Protein AF-A0A9E1HYK4-F1 (afdb_monomer_lite)

Foldseek 3Di:
DPPPQLLPCQQFDFDPVPDPDDAAEAEQDDPDDPPQDKKKKKFFAQPPCALDRDPVRRVTTNYIYIYGDVLCVPQPQVLLQVLPQAAQPRHRDTDRGDDQADKDKHFQVSVVVSLVSSVVCLVVDDPSSNVSVVSVSSNSVSHVVRHGIIIMYIPD

Structure (mmCIF, N/CA/C/O backbone):
data_AF-A0A9E1HYK4-F1
#
_entry.id   AF-A0A9E1HYK4-F1
#
loop_
_atom_site.group_PDB
_atom_site.id
_atom_site.type_symbol
_atom_site.label_atom_id
_atom_site.label_alt_id
_atom_site.label_comp_id
_atom_site.label_asym_id
_atom_site.label_entity_id
_atom_site.label_seq_id
_atom_site.pdbx_PDB_ins_code
_atom_site.Cartn_x
_atom_site.Cartn_y
_atom_site.Cartn_z
_atom_site.occupancy
_atom_site.B_iso_or_equiv
_atom_site.auth_seq_id
_atom_site.auth_comp_id
_atom_site.auth_asym_id
_atom_site.auth_atom_id
_atom_site.pdbx_PDB_model_num
ATOM 1 N N . MET A 1 1 ? -12.818 17.723 4.774 1.00 42.91 1 MET A N 1
ATOM 2 C CA . MET A 1 1 ? -12.068 17.669 3.501 1.00 42.91 1 MET A CA 1
ATOM 3 C C . MET A 1 1 ? -13.099 17.480 2.413 1.00 42.91 1 MET A C 1
ATOM 5 O O . MET A 1 1 ? -14.108 16.857 2.710 1.00 42.91 1 MET A O 1
ATOM 9 N N . LYS A 1 2 ? -12.926 18.065 1.225 1.00 41.31 2 LYS A N 1
ATOM 10 C CA . LYS A 1 2 ? -13.756 17.652 0.085 1.00 41.31 2 LYS A CA 1
ATOM 11 C C . LYS A 1 2 ? -13.570 16.144 -0.101 1.00 41.31 2 LYS A C 1
ATOM 13 O O . LYS A 1 2 ? -12.451 15.677 0.102 1.00 41.31 2 LYS A O 1
ATOM 18 N N . ASP A 1 3 ? -14.642 15.438 -0.445 1.00 52.72 3 ASP A N 1
ATOM 19 C CA . ASP A 1 3 ? -14.648 14.022 -0.832 1.00 52.72 3 ASP A CA 1
ATOM 20 C C . ASP A 1 3 ? -13.879 13.830 -2.153 1.00 52.72 3 ASP A C 1
ATOM 22 O O . ASP A 1 3 ? -14.439 13.487 -3.192 1.00 52.72 3 ASP A O 1
ATOM 26 N N . GLU A 1 4 ? -12.591 14.162 -2.161 1.00 63.03 4 GLU A N 1
ATOM 27 C CA . GLU A 1 4 ? -11.702 13.839 -3.264 1.00 63.03 4 GLU A CA 1
ATOM 28 C C . GLU A 1 4 ? -11.313 12.372 -3.087 1.00 63.03 4 GLU A C 1
ATOM 30 O O . GLU A 1 4 ? -10.564 12.013 -2.179 1.00 63.03 4 GLU A O 1
ATOM 35 N N . THR A 1 5 ? -11.911 11.518 -3.923 1.00 84.12 5 THR A N 1
ATOM 36 C CA . THR A 1 5 ? -11.559 10.097 -4.028 1.00 84.12 5 THR A CA 1
ATOM 37 C C . THR A 1 5 ? -10.058 9.956 -4.256 1.00 84.12 5 THR A C 1
ATOM 39 O O . THR A 1 5 ? -9.460 10.692 -5.051 1.00 84.12 5 THR A O 1
ATOM 42 N N . LEU A 1 6 ? -9.445 8.986 -3.578 1.00 89.69 6 LEU A N 1
ATOM 43 C CA . LEU A 1 6 ? -8.020 8.722 -3.738 1.00 89.69 6 LEU A CA 1
ATOM 44 C C . LEU A 1 6 ? -7.682 8.152 -5.125 1.00 89.69 6 LEU A C 1
ATOM 46 O O . LEU A 1 6 ? -6.507 8.124 -5.456 1.00 89.69 6 LEU A O 1
ATOM 50 N N . ALA A 1 7 ? -8.678 7.797 -5.950 1.00 89.19 7 ALA A N 1
ATOM 51 C CA . ALA A 1 7 ? -8.511 7.405 -7.353 1.00 89.19 7 ALA A CA 1
ATOM 52 C C . ALA A 1 7 ? -8.366 8.591 -8.333 1.00 89.19 7 ALA A C 1
ATOM 54 O O . ALA A 1 7 ? -8.270 8.395 -9.550 1.00 89.19 7 ALA A O 1
ATOM 55 N N . ALA A 1 8 ? -8.414 9.844 -7.860 1.00 90.44 8 ALA A N 1
ATOM 56 C CA . ALA A 1 8 ? -8.402 11.001 -8.752 1.00 90.44 8 ALA A CA 1
ATOM 57 C C . ALA A 1 8 ? -7.119 11.041 -9.618 1.00 90.44 8 ALA A C 1
ATOM 59 O O . ALA A 1 8 ? -6.015 10.965 -9.074 1.00 90.44 8 ALA A O 1
ATOM 60 N N . PRO A 1 9 ? -7.209 11.260 -10.950 1.00 88.56 9 PRO A N 1
ATOM 61 C CA . PRO A 1 9 ? -6.054 11.172 -11.856 1.00 88.56 9 PRO A CA 1
ATOM 62 C C . PRO A 1 9 ? -4.862 12.065 -11.492 1.00 88.56 9 PRO A C 1
ATOM 64 O O . PRO A 1 9 ? -3.730 11.767 -11.858 1.00 88.56 9 PRO A O 1
ATOM 67 N N . ILE A 1 10 ? -5.100 13.155 -10.758 1.00 90.44 10 ILE A N 1
ATOM 68 C CA . ILE A 1 10 ? -4.052 14.066 -10.278 1.00 90.44 10 ILE A CA 1
ATOM 69 C C . ILE A 1 10 ? -3.043 13.386 -9.336 1.00 90.44 10 ILE A C 1
ATOM 71 O O . ILE A 1 10 ? -1.911 13.856 -9.222 1.00 90.44 10 ILE A O 1
ATOM 75 N N . TYR A 1 11 ? -3.433 12.288 -8.685 1.00 92.69 11 TYR A N 1
ATOM 76 C CA . TYR A 1 11 ? -2.605 11.536 -7.746 1.00 92.69 11 TYR A CA 1
ATOM 77 C C . TYR A 1 11 ? -1.815 10.406 -8.412 1.00 92.69 11 TYR A C 1
ATOM 79 O O . TYR A 1 11 ? -0.934 9.827 -7.777 1.00 92.69 11 TYR A O 1
ATOM 87 N N . HIS A 1 12 ? -2.092 10.099 -9.681 1.00 95.88 12 HIS A N 1
ATOM 88 C CA . HIS A 1 12 ? -1.625 8.874 -10.321 1.00 95.88 12 HIS A CA 1
ATOM 89 C C . HIS A 1 12 ? -0.711 9.112 -11.523 1.00 95.88 12 HIS A C 1
ATOM 91 O O . HIS A 1 12 ? -0.821 10.093 -12.259 1.00 95.88 12 HIS A O 1
ATOM 97 N N . GLY A 1 13 ? 0.199 8.164 -11.727 1.00 94.50 13 GLY A N 1
ATOM 98 C CA . GLY A 1 13 ? 1.246 8.200 -12.740 1.00 94.50 13 GLY A CA 1
ATOM 99 C C . GLY A 1 13 ? 2.596 8.642 -12.181 1.00 94.50 13 GLY A C 1
ATOM 100 O O . GLY A 1 13 ? 2.712 9.108 -11.048 1.00 94.50 13 GLY A O 1
ATOM 101 N N . PHE A 1 14 ? 3.634 8.486 -12.996 1.00 94.06 14 PHE A N 1
ATOM 102 C CA . PHE A 1 14 ? 5.004 8.802 -12.608 1.00 94.06 14 PHE A CA 1
ATOM 103 C C . PHE A 1 14 ? 5.374 10.231 -12.989 1.00 94.06 14 PHE A C 1
ATOM 105 O O . PHE A 1 14 ? 5.065 10.707 -14.086 1.00 94.06 14 PHE A O 1
ATOM 112 N N . LEU A 1 15 ? 6.075 10.911 -12.088 1.00 91.81 15 LEU A N 1
ATOM 113 C CA . LEU A 1 15 ? 6.734 12.168 -12.405 1.00 91.81 15 LEU A CA 1
ATOM 114 C C . LEU A 1 15 ? 7.856 11.912 -13.423 1.00 91.81 15 LEU A C 1
ATOM 116 O O . LEU A 1 15 ? 8.476 10.847 -13.399 1.00 91.81 15 LEU A O 1
ATOM 120 N N . PRO A 1 16 ? 8.160 12.854 -14.328 1.00 86.56 16 PRO A N 1
ATOM 121 C CA . PRO A 1 16 ? 9.322 12.722 -15.197 1.00 86.56 16 PRO A CA 1
ATOM 122 C C . PRO A 1 16 ? 10.619 12.570 -14.383 1.00 86.56 16 PRO A C 1
ATOM 124 O O . PRO A 1 16 ? 10.732 13.174 -13.309 1.00 86.56 16 PRO A O 1
ATOM 127 N N . PRO A 1 17 ? 11.628 11.840 -14.889 1.00 78.50 17 PRO A N 1
ATOM 128 C CA . PRO A 1 17 ? 12.943 11.806 -14.261 1.00 78.50 17 PRO A CA 1
ATOM 129 C C . PRO A 1 17 ? 13.471 13.229 -14.029 1.00 78.50 17 PRO A C 1
ATOM 131 O O . PRO A 1 17 ? 13.387 14.077 -14.920 1.00 78.50 17 PRO A O 1
ATOM 134 N N . LYS A 1 18 ? 14.024 13.499 -12.839 1.00 74.00 18 LYS A N 1
ATOM 135 C CA . LYS A 1 18 ? 14.551 14.823 -12.437 1.00 74.00 18 LYS A CA 1
ATOM 136 C C . LYS A 1 18 ? 13.503 15.951 -12.408 1.00 74.00 18 LYS A C 1
ATOM 138 O O . LYS A 1 18 ? 13.869 17.129 -12.463 1.00 74.00 18 LYS A O 1
ATOM 143 N N . SER A 1 19 ? 12.214 15.615 -12.327 1.00 77.88 19 SER A N 1
ATOM 144 C CA . SER A 1 19 ? 11.159 16.605 -12.118 1.00 77.88 19 SER A CA 1
ATOM 145 C C . SER A 1 19 ? 11.385 17.382 -10.818 1.00 77.88 19 SER A C 1
ATOM 147 O O . SER A 1 19 ? 11.836 16.836 -9.815 1.00 77.88 19 SER A O 1
ATOM 149 N N . ARG A 1 20 ? 11.061 18.678 -10.840 1.00 76.12 20 ARG A N 1
ATOM 150 C CA . ARG A 1 20 ? 11.010 19.530 -9.639 1.00 76.12 20 ARG A CA 1
ATOM 151 C C . ARG A 1 20 ? 9.601 19.610 -9.047 1.00 76.12 20 ARG A C 1
ATOM 153 O O . ARG A 1 20 ? 9.391 20.352 -8.087 1.00 76.12 20 ARG A O 1
ATOM 160 N N . GLU A 1 21 ? 8.635 18.915 -9.649 1.00 82.00 21 GLU A N 1
ATOM 161 C CA . GLU A 1 21 ? 7.287 18.797 -9.098 1.00 82.00 21 GLU A CA 1
ATOM 162 C C . GLU A 1 21 ? 7.364 18.110 -7.735 1.00 82.00 21 GLU A C 1
ATOM 164 O O . GLU A 1 21 ? 8.052 17.105 -7.567 1.00 82.00 21 GLU A O 1
ATOM 169 N N . ARG A 1 22 ? 6.671 18.679 -6.746 1.00 80.94 22 ARG A N 1
ATOM 170 C CA . ARG A 1 22 ? 6.558 18.050 -5.432 1.00 80.94 22 ARG A CA 1
ATOM 171 C C . ARG A 1 22 ? 5.541 16.921 -5.512 1.00 80.94 22 ARG A C 1
ATOM 173 O O . ARG A 1 22 ? 4.440 17.138 -6.016 1.00 80.94 22 ARG A O 1
ATOM 180 N N . GLN A 1 23 ? 5.901 15.764 -4.971 1.00 88.44 23 GLN A N 1
ATOM 181 C CA . GLN A 1 23 ? 4.949 14.686 -4.733 1.00 88.44 23 GLN A CA 1
ATOM 182 C C . GLN A 1 23 ? 3.849 15.124 -3.768 1.00 88.44 23 GLN A C 1
ATOM 184 O O . GLN A 1 23 ? 4.055 15.960 -2.881 1.00 88.44 23 GLN A O 1
ATOM 189 N N . ILE A 1 24 ? 2.678 14.526 -3.944 1.00 92.12 24 ILE A N 1
ATOM 190 C CA . ILE A 1 24 ? 1.512 14.734 -3.097 1.00 92.12 24 ILE A CA 1
ATOM 191 C C . ILE A 1 24 ? 1.513 13.661 -2.004 1.00 92.12 24 ILE A C 1
ATOM 193 O O . ILE A 1 24 ? 1.420 12.474 -2.295 1.00 92.12 24 ILE A O 1
ATOM 197 N N . GLY A 1 25 ? 1.581 14.065 -0.737 1.00 89.56 25 GLY A N 1
ATOM 198 C CA . GLY A 1 25 ? 1.365 13.136 0.374 1.00 89.56 25 GLY A CA 1
ATOM 199 C C . GLY A 1 25 ? -0.129 12.889 0.582 1.00 89.56 25 GLY A C 1
ATOM 200 O O . GLY A 1 25 ? -0.864 13.833 0.880 1.00 89.56 25 GLY A O 1
ATOM 201 N N . LEU A 1 26 ? -0.576 11.640 0.453 1.00 93.88 26 LEU A N 1
ATOM 202 C CA . LEU A 1 26 ? -1.944 11.224 0.763 1.00 93.88 26 LEU A CA 1
ATOM 203 C C . LEU A 1 26 ? -1.957 10.489 2.098 1.00 93.8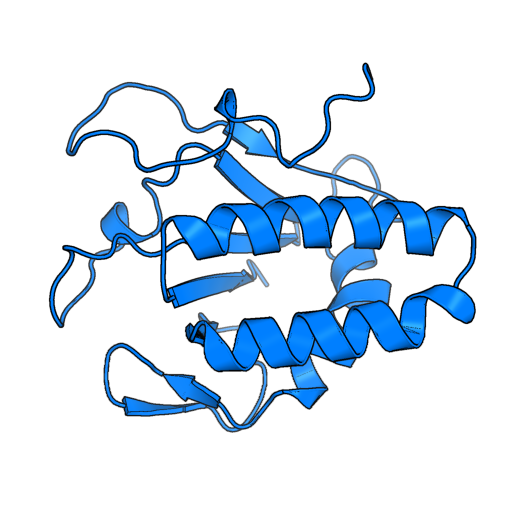8 26 LEU A C 1
ATOM 205 O O . LEU A 1 26 ? -1.320 9.456 2.250 1.00 93.88 26 LEU A O 1
ATOM 209 N N . THR A 1 27 ? -2.681 11.042 3.070 1.00 94.50 27 THR A N 1
ATOM 210 C CA . THR A 1 27 ? -2.689 10.552 4.459 1.00 94.50 27 THR A CA 1
ATOM 211 C C . THR A 1 27 ? -4.118 10.350 4.970 1.00 94.50 27 THR A C 1
ATOM 213 O O . THR A 1 27 ? -4.600 11.142 5.791 1.00 94.50 27 THR A O 1
ATOM 216 N N . PRO A 1 28 ? -4.852 9.334 4.468 1.00 94.38 28 PRO A N 1
ATOM 217 C CA . PRO A 1 28 ? -6.135 8.973 5.058 1.00 94.38 28 PRO A CA 1
ATOM 218 C C . PRO A 1 28 ? -5.917 8.537 6.512 1.00 94.38 28 PRO A C 1
ATOM 220 O O . PRO A 1 28 ? -4.894 7.944 6.851 1.00 94.38 28 PRO A O 1
ATOM 223 N N . ARG A 1 29 ? -6.864 8.870 7.393 1.00 94.94 29 ARG A N 1
ATOM 224 C CA . ARG A 1 29 ? -6.772 8.586 8.832 1.00 94.94 29 ARG A CA 1
ATOM 225 C C . ARG A 1 29 ? -8.137 8.222 9.387 1.00 94.94 29 ARG A C 1
ATOM 227 O O . ARG A 1 29 ? -9.102 8.940 9.114 1.00 94.94 29 ARG A O 1
ATOM 234 N N . LEU A 1 30 ? -8.195 7.175 10.203 1.00 96.62 30 LEU A N 1
ATOM 235 C CA . LEU A 1 30 ? -9.383 6.822 10.980 1.00 96.62 30 LEU A CA 1
ATOM 236 C C . LEU A 1 30 ? -9.075 6.833 12.482 1.00 96.62 30 LEU A C 1
ATOM 238 O O . LEU A 1 30 ? -9.683 7.601 13.229 1.00 96.62 30 LEU A O 1
ATOM 242 N N . TYR A 1 31 ? -8.103 6.034 12.904 1.00 96.81 31 TYR A N 1
ATOM 243 C CA . TYR A 1 31 ? -7.604 5.912 14.272 1.00 96.81 31 TYR A CA 1
ATOM 244 C C . TYR A 1 31 ? -6.336 6.729 14.511 1.00 96.81 31 TYR A C 1
ATOM 246 O O . TYR A 1 31 ? -6.068 7.134 15.645 1.00 96.81 31 TYR A O 1
ATOM 254 N N . THR A 1 32 ? -5.569 7.015 13.455 1.00 94.81 32 THR A N 1
ATOM 255 C CA . THR A 1 32 ? -4.339 7.806 13.553 1.00 94.81 32 THR A CA 1
ATOM 256 C C . THR A 1 32 ? -4.619 9.220 14.059 1.00 94.81 32 THR A C 1
ATOM 258 O O . THR A 1 32 ? -5.365 9.994 13.450 1.00 94.81 32 THR A O 1
ATOM 261 N N . GLN A 1 33 ? -3.953 9.598 15.150 1.00 90.31 33 GLN A N 1
ATOM 262 C CA . GLN A 1 33 ? -4.051 10.936 15.728 1.00 90.31 33 GLN A CA 1
ATOM 263 C C . GLN A 1 33 ? -3.074 11.928 15.085 1.00 90.31 33 GLN A C 1
ATOM 265 O O . GLN A 1 33 ? -2.118 11.578 14.393 1.00 90.31 33 GLN A O 1
ATOM 270 N N . SER A 1 34 ? -3.312 13.219 15.322 1.00 84.75 34 SER A N 1
ATOM 271 C CA . SER A 1 34 ? -2.374 14.262 14.908 1.00 84.75 34 SER A CA 1
ATOM 272 C C . SER A 1 34 ? -1.052 14.122 15.663 1.00 84.75 34 SER A C 1
ATOM 274 O O . SER A 1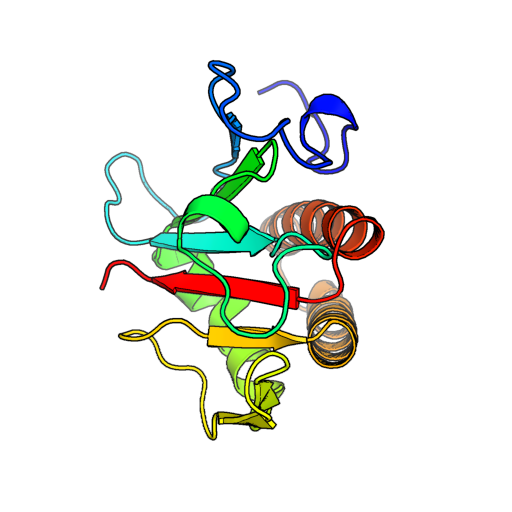 34 ? -1.045 14.110 16.889 1.00 84.75 34 SER A O 1
ATOM 276 N N . GLY A 1 35 ? 0.062 14.098 14.929 1.00 86.25 35 GLY A N 1
ATOM 277 C CA . GLY A 1 35 ? 1.404 13.969 15.500 1.00 86.25 35 GLY A CA 1
ATOM 278 C C . GLY A 1 35 ? 1.952 12.542 15.520 1.00 86.25 35 GLY A C 1
ATOM 279 O O . GLY A 1 35 ? 3.088 12.370 15.961 1.00 86.25 35 GLY A O 1
ATOM 280 N N . GLU A 1 36 ? 1.192 11.560 15.020 1.00 92.44 36 GLU A N 1
ATOM 281 C CA . GLU A 1 36 ? 1.716 10.222 14.742 1.00 92.44 36 GLU A CA 1
ATOM 282 C C . GLU A 1 36 ? 2.926 10.320 13.809 1.00 92.44 36 GLU A C 1
ATOM 284 O O . GLU A 1 36 ? 2.893 11.033 12.800 1.00 92.44 36 GLU A O 1
ATOM 289 N N . LYS A 1 37 ? 4.008 9.643 14.187 1.00 93.12 37 LYS A N 1
ATOM 290 C CA . LYS A 1 37 ? 5.264 9.652 13.432 1.00 93.12 37 LYS A CA 1
ATOM 291 C C . LYS A 1 37 ? 5.469 8.342 12.702 1.00 93.12 37 LYS A C 1
ATOM 293 O O . LYS A 1 37 ? 6.082 8.362 11.636 1.00 93.12 37 LYS A O 1
ATOM 298 N N . ILE A 1 38 ? 4.970 7.247 13.268 1.00 95.62 38 ILE A N 1
ATOM 299 C CA . ILE A 1 38 ? 5.132 5.912 12.722 1.00 95.62 38 ILE A CA 1
ATOM 300 C C . ILE A 1 38 ? 4.058 5.702 11.658 1.00 95.62 38 ILE A C 1
ATOM 302 O O . ILE A 1 38 ? 2.871 5.952 11.884 1.00 95.62 38 ILE A O 1
ATOM 306 N N . HIS A 1 39 ? 4.473 5.288 10.472 1.00 96.19 39 HIS A N 1
ATOM 307 C CA . HIS A 1 39 ? 3.599 5.096 9.331 1.00 96.19 39 HIS A CA 1
ATOM 308 C C . HIS A 1 39 ? 4.150 4.039 8.384 1.00 96.19 39 HIS A C 1
ATOM 310 O O . HIS A 1 39 ? 5.341 3.737 8.385 1.00 96.19 39 HIS A O 1
ATOM 316 N N . MET A 1 40 ? 3.262 3.530 7.537 1.00 97.62 40 MET A N 1
ATOM 317 C CA . MET A 1 40 ? 3.638 2.766 6.357 1.00 97.62 40 MET A CA 1
ATOM 318 C C . MET A 1 40 ? 3.405 3.603 5.103 1.00 97.62 40 MET A C 1
ATOM 320 O O . MET A 1 40 ? 2.356 4.241 4.962 1.00 97.62 40 MET A O 1
ATOM 324 N N . ALA A 1 41 ? 4.378 3.595 4.201 1.00 97.31 41 ALA A N 1
ATOM 325 C CA . ALA A 1 41 ? 4.313 4.220 2.892 1.00 97.31 41 ALA A CA 1
ATOM 326 C C . ALA A 1 41 ? 4.166 3.152 1.803 1.00 97.31 41 ALA A C 1
ATOM 328 O O . ALA A 1 41 ? 4.871 2.147 1.811 1.00 97.31 41 ALA A O 1
ATOM 329 N N . PHE A 1 42 ? 3.264 3.392 0.853 1.00 97.94 42 PHE A N 1
ATOM 330 C CA . PHE A 1 42 ? 3.033 2.539 -0.310 1.00 97.94 42 PHE A CA 1
ATOM 331 C C . PHE A 1 42 ? 3.536 3.273 -1.548 1.00 97.94 42 PHE A C 1
ATOM 333 O O . PHE A 1 42 ? 3.080 4.381 -1.854 1.00 97.94 42 PHE A O 1
ATOM 340 N N . MET A 1 43 ? 4.498 2.672 -2.239 1.00 96.75 43 MET A N 1
ATOM 341 C CA . MET A 1 43 ? 5.308 3.346 -3.249 1.00 96.75 43 MET A CA 1
ATOM 342 C C . MET A 1 43 ? 5.356 2.527 -4.539 1.00 96.75 43 MET A C 1
ATOM 344 O O . MET A 1 43 ? 6.067 1.525 -4.618 1.00 96.75 43 MET A O 1
ATOM 348 N N . PRO A 1 44 ? 4.590 2.928 -5.566 1.00 97.56 44 PRO A N 1
ATOM 349 C CA . PRO A 1 44 ? 4.639 2.319 -6.884 1.00 97.56 44 PRO A CA 1
ATOM 350 C C . PRO A 1 44 ? 6.033 2.398 -7.477 1.00 97.56 44 PRO A C 1
ATOM 352 O O . PRO A 1 44 ? 6.586 3.485 -7.635 1.00 97.56 44 PRO A O 1
ATOM 355 N N . LEU A 1 45 ? 6.570 1.241 -7.851 1.00 96.75 45 LEU A N 1
ATOM 356 C CA . LEU A 1 45 ? 7.840 1.159 -8.547 1.00 96.75 45 LEU A CA 1
ATOM 357 C C . LEU A 1 45 ? 7.640 1.530 -10.014 1.00 96.75 45 LEU A C 1
ATOM 359 O O . LEU A 1 45 ? 6.721 1.044 -10.681 1.00 96.75 45 LEU A O 1
ATOM 363 N N . ARG A 1 46 ? 8.515 2.378 -10.534 1.00 94.94 46 ARG A N 1
ATOM 364 C CA . ARG A 1 46 ? 8.576 2.726 -11.949 1.00 94.94 46 ARG A CA 1
ATOM 365 C C . ARG A 1 46 ? 8.824 1.476 -12.822 1.00 94.94 46 ARG A C 1
ATOM 367 O O . ARG A 1 46 ? 9.832 0.810 -12.625 1.00 94.94 46 ARG A O 1
ATOM 374 N N . PRO A 1 47 ? 7.987 1.178 -13.838 1.00 91.75 47 PRO A N 1
ATOM 375 C CA . PRO A 1 47 ? 8.151 -0.027 -14.663 1.00 91.75 47 PRO A CA 1
ATOM 376 C C . PRO A 1 47 ? 9.444 -0.097 -15.493 1.00 91.75 47 PRO A C 1
ATOM 378 O O . PRO A 1 47 ? 9.862 -1.185 -15.878 1.00 91.75 47 PRO A O 1
ATOM 381 N N . ASP A 1 48 ? 10.057 1.044 -15.818 1.00 87.06 48 ASP A N 1
ATOM 382 C CA . ASP A 1 48 ? 11.252 1.145 -16.665 1.00 87.06 48 ASP A CA 1
ATOM 383 C C . ASP A 1 48 ? 12.585 1.222 -15.888 1.00 87.06 48 ASP A C 1
ATOM 385 O O . ASP A 1 48 ? 13.614 1.525 -16.490 1.00 87.06 48 ASP A O 1
ATOM 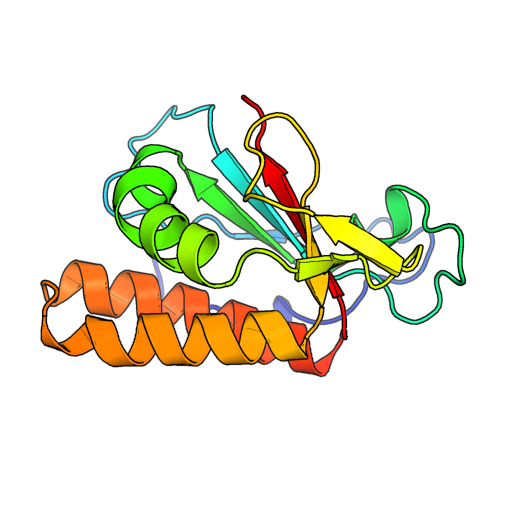389 N N . CYS A 1 49 ? 12.603 0.908 -14.584 1.00 86.50 49 CYS A N 1
ATOM 390 C CA . CYS A 1 49 ? 13.806 0.967 -13.733 1.00 86.50 49 CYS A CA 1
ATOM 391 C C . CYS A 1 49 ? 14.846 -0.145 -13.991 1.00 86.50 49 CYS A C 1
ATOM 393 O O . CYS A 1 49 ? 15.991 -0.046 -13.556 1.00 86.50 49 CYS A O 1
ATOM 395 N N . GLY A 1 50 ? 14.479 -1.209 -14.712 1.00 83.31 50 GLY A N 1
ATOM 396 C CA . GLY A 1 50 ? 15.348 -2.373 -14.917 1.00 83.31 50 GLY A CA 1
ATOM 397 C C . GLY A 1 50 ? 15.448 -3.275 -13.679 1.00 83.31 50 GLY A C 1
ATOM 398 O O . GLY A 1 50 ? 14.570 -3.259 -12.823 1.00 83.31 50 GLY A O 1
ATOM 399 N N . ASN A 1 51 ? 16.508 -4.089 -13.611 1.00 80.94 51 ASN A N 1
ATOM 400 C CA . ASN A 1 51 ? 16.663 -5.152 -12.601 1.00 80.94 51 ASN A CA 1
ATOM 401 C C . ASN A 1 51 ? 17.330 -4.694 -11.288 1.00 80.94 51 ASN A C 1
ATOM 403 O O . ASN A 1 51 ? 17.505 -5.511 -10.393 1.00 80.94 51 ASN A O 1
ATOM 407 N N . ASP A 1 52 ? 17.760 -3.435 -11.199 1.00 88.00 52 ASP A N 1
ATOM 408 C CA . ASP A 1 52 ? 18.446 -2.871 -10.027 1.00 88.00 52 ASP A CA 1
ATOM 409 C C . ASP A 1 52 ? 17.837 -1.498 -9.700 1.00 88.00 52 ASP A C 1
ATOM 411 O O . ASP A 1 52 ? 18.445 -0.457 -9.986 1.00 88.00 52 ASP A O 1
ATOM 415 N N . PRO A 1 53 ? 16.574 -1.482 -9.229 1.00 92.12 53 PRO A N 1
ATOM 416 C CA . PRO A 1 53 ? 15.855 -0.245 -8.974 1.00 92.12 53 PRO A CA 1
ATOM 417 C C . PRO A 1 53 ? 16.598 0.604 -7.941 1.00 92.12 53 PRO A C 1
ATOM 419 O O . PRO A 1 53 ? 17.079 0.102 -6.927 1.00 92.12 53 PRO A O 1
ATOM 422 N N . GLN A 1 54 ? 16.668 1.908 -8.188 1.00 92.50 54 GLN A N 1
ATOM 423 C CA . GLN A 1 54 ? 17.217 2.883 -7.248 1.00 92.50 54 GLN A CA 1
ATOM 424 C C . GLN A 1 54 ? 16.088 3.576 -6.494 1.00 92.50 54 GLN A C 1
ATOM 426 O O . GLN A 1 54 ? 14.957 3.609 -6.968 1.00 92.50 54 GLN A O 1
ATOM 431 N N . TRP A 1 55 ? 16.392 4.174 -5.343 1.00 90.81 55 TRP A N 1
ATOM 432 C CA . TRP A 1 55 ? 15.388 4.805 -4.479 1.00 90.81 55 TRP A CA 1
ATOM 433 C C . TRP A 1 55 ? 14.453 5.774 -5.223 1.00 90.81 55 TRP A C 1
ATOM 435 O O . TRP A 1 55 ? 13.244 5.808 -4.991 1.00 90.81 55 TRP A O 1
ATOM 445 N N . GLU A 1 56 ? 14.980 6.524 -6.191 1.00 90.88 56 GLU A N 1
ATOM 446 C CA . GLU A 1 56 ? 14.206 7.441 -7.025 1.00 90.88 56 GLU A CA 1
ATOM 447 C C . GLU A 1 56 ? 13.144 6.746 -7.895 1.00 90.88 56 GLU A C 1
ATOM 449 O O . GLU A 1 56 ? 12.191 7.399 -8.322 1.00 90.88 56 GLU A O 1
ATOM 454 N N . ASP A 1 57 ? 13.273 5.449 -8.166 1.00 93.25 57 ASP A N 1
ATOM 455 C CA . ASP A 1 57 ? 12.365 4.687 -9.021 1.00 93.25 57 ASP A CA 1
ATOM 456 C C . ASP A 1 57 ? 11.045 4.345 -8.328 1.00 93.25 57 ASP A C 1
ATOM 458 O O . ASP A 1 57 ? 10.010 4.320 -8.995 1.00 93.25 57 ASP A O 1
ATOM 462 N N . TRP A 1 58 ? 11.032 4.150 -7.007 1.00 92.56 58 TRP A N 1
ATOM 463 C CA . TRP A 1 58 ? 9.789 4.032 -6.230 1.00 92.56 58 TRP A CA 1
ATOM 464 C C . TRP A 1 58 ? 9.422 5.328 -5.499 1.00 92.56 58 TRP A C 1
ATOM 466 O O . TRP A 1 58 ? 8.256 5.549 -5.173 1.00 92.56 58 TRP A O 1
ATOM 476 N N . ASN A 1 59 ? 10.361 6.270 -5.373 1.00 91.50 59 ASN A N 1
ATOM 477 C CA . ASN A 1 59 ? 10.110 7.622 -4.877 1.00 91.50 59 ASN A CA 1
ATOM 478 C C . ASN A 1 59 ? 9.888 8.646 -6.009 1.00 91.50 59 ASN A C 1
ATOM 480 O O . ASN A 1 59 ? 10.366 9.781 -5.960 1.00 91.50 59 ASN A O 1
ATOM 484 N N . CYS A 1 60 ? 9.132 8.284 -7.051 1.00 92.94 60 CYS A N 1
ATOM 485 C CA . CYS A 1 60 ? 8.759 9.210 -8.134 1.00 92.94 60 CYS A CA 1
ATOM 486 C C . CYS A 1 60 ? 7.305 9.096 -8.618 1.00 92.94 60 CYS A C 1
ATOM 488 O O . CYS A 1 60 ? 6.941 9.727 -9.619 1.00 92.94 60 CYS A O 1
ATOM 490 N N . TYR A 1 61 ? 6.457 8.334 -7.924 1.00 95.38 61 TYR A N 1
ATOM 491 C CA . TYR A 1 61 ? 5.019 8.340 -8.192 1.00 95.38 61 TYR A CA 1
ATOM 492 C C . TYR A 1 61 ? 4.404 9.680 -7.756 1.00 95.38 61 TYR A C 1
ATOM 494 O O . TYR A 1 61 ? 4.871 10.307 -6.805 1.00 95.38 61 TYR A O 1
ATOM 502 N N . ARG A 1 62 ? 3.387 10.177 -8.474 1.00 95.06 62 ARG A N 1
ATOM 503 C CA . ARG A 1 62 ? 2.806 11.516 -8.233 1.00 95.06 62 ARG A CA 1
ATOM 504 C C . ARG A 1 62 ? 2.316 11.713 -6.805 1.00 95.06 62 ARG A C 1
ATOM 506 O O . ARG A 1 62 ? 2.420 12.823 -6.279 1.00 95.06 62 ARG A O 1
ATOM 513 N N . SER A 1 63 ? 1.777 10.661 -6.204 1.00 94.69 63 SER A N 1
ATOM 514 C CA . SER A 1 63 ? 1.366 10.655 -4.810 1.00 94.69 63 SER A CA 1
ATOM 515 C C . SER A 1 63 ? 1.998 9.497 -4.059 1.00 94.69 63 SER A C 1
ATOM 517 O O . SER A 1 63 ? 2.228 8.447 -4.639 1.00 94.69 63 SER A O 1
ATOM 519 N N . ILE A 1 64 ? 2.262 9.669 -2.771 1.00 93.38 64 ILE A N 1
ATOM 520 C CA . ILE A 1 64 ? 2.648 8.563 -1.894 1.00 93.38 64 ILE A CA 1
ATOM 521 C C . ILE A 1 64 ? 1.517 8.382 -0.894 1.00 93.38 64 ILE A C 1
ATOM 523 O O . ILE A 1 64 ? 1.107 9.349 -0.240 1.00 93.38 64 ILE A O 1
ATOM 527 N N . LEU A 1 65 ? 0.983 7.164 -0.817 1.00 97.12 65 LEU A N 1
ATOM 528 C CA . LEU A 1 65 ? -0.007 6.814 0.190 1.00 97.12 65 LEU A CA 1
ATOM 529 C C . LEU A 1 65 ? 0.731 6.498 1.487 1.00 97.12 65 LEU A C 1
ATOM 531 O O . LEU A 1 65 ? 1.546 5.582 1.538 1.00 97.12 65 LEU A O 1
ATOM 535 N N . THR A 1 66 ? 0.439 7.264 2.528 1.00 96.50 66 THR A N 1
ATOM 536 C CA . THR A 1 66 ? 1.059 7.141 3.843 1.00 96.50 66 THR A CA 1
ATOM 537 C C . THR A 1 66 ? -0.023 6.954 4.894 1.00 96.50 66 THR A C 1
ATOM 539 O O . THR A 1 66 ? -0.865 7.829 5.091 1.00 96.50 66 THR A O 1
ATOM 542 N N . ILE A 1 67 ? -0.000 5.824 5.590 1.00 97.44 67 ILE A N 1
ATOM 543 C CA . ILE A 1 67 ? -1.011 5.463 6.586 1.00 97.44 67 ILE A CA 1
ATOM 544 C C . ILE A 1 67 ? -0.335 5.357 7.948 1.00 97.44 67 ILE A C 1
ATOM 546 O O . ILE A 1 67 ? 0.705 4.716 8.083 1.00 97.44 67 ILE A O 1
ATOM 550 N N . GLY A 1 68 ? -0.897 6.033 8.952 1.00 97.50 68 GLY A N 1
ATOM 551 C CA . GLY A 1 68 ? -0.334 6.037 10.301 1.00 97.50 68 GLY A CA 1
ATOM 552 C C . GLY A 1 68 ? -0.470 4.685 10.995 1.00 97.50 68 GLY A C 1
ATOM 553 O O . GLY A 1 68 ? -1.385 3.912 10.711 1.00 97.50 68 GLY A O 1
ATOM 554 N N . TRP A 1 69 ? 0.442 4.417 11.930 1.00 96.69 69 TRP A N 1
ATOM 555 C CA . TRP A 1 69 ? 0.578 3.113 12.577 1.00 96.69 69 TRP A CA 1
ATOM 556 C C . TRP A 1 69 ? -0.722 2.536 13.154 1.00 96.69 69 TRP A C 1
ATOM 558 O O . TRP A 1 69 ? -1.001 1.377 12.857 1.00 96.69 69 TRP A O 1
ATOM 568 N N . PRO A 1 70 ? -1.568 3.291 13.889 1.00 97.38 70 PRO A N 1
ATOM 569 C CA . PRO A 1 70 ? -2.807 2.730 14.432 1.00 97.38 70 PRO A CA 1
ATOM 570 C C . PRO A 1 70 ? -3.757 2.197 13.352 1.00 97.38 70 PRO A C 1
ATOM 572 O O . PRO A 1 70 ? -4.386 1.158 13.532 1.00 97.38 70 PRO A O 1
ATOM 575 N N . ASP A 1 71 ? -3.838 2.890 12.213 1.00 98.00 71 ASP A N 1
ATOM 576 C CA . ASP A 1 71 ? -4.653 2.450 11.081 1.00 98.00 71 ASP A CA 1
ATOM 577 C C . ASP A 1 71 ? -4.030 1.226 10.394 1.00 98.00 71 ASP A C 1
ATOM 579 O O . ASP A 1 71 ? -4.738 0.275 10.063 1.00 98.00 71 ASP A O 1
ATOM 583 N N . CYS A 1 72 ? -2.704 1.204 10.227 1.00 97.44 72 CYS A N 1
ATOM 584 C CA . CYS A 1 72 ? -1.990 0.054 9.674 1.00 97.44 72 CYS A CA 1
ATOM 585 C C . CYS A 1 72 ? -2.151 -1.204 10.530 1.00 97.44 72 CYS A C 1
ATOM 587 O O . CYS A 1 72 ? -2.535 -2.255 10.015 1.00 97.44 72 CYS A O 1
ATOM 589 N N . GLU A 1 73 ? -1.869 -1.097 11.827 1.00 96.81 73 GLU A N 1
ATOM 590 C CA . GLU A 1 73 ? -1.902 -2.198 12.789 1.00 96.81 73 GLU A CA 1
ATOM 591 C C . GLU A 1 73 ? -3.290 -2.827 12.875 1.00 96.81 73 GLU A C 1
ATOM 593 O O . GLU A 1 73 ? -3.415 -4.053 12.856 1.00 96.81 73 GLU A O 1
ATOM 598 N N . GLN A 1 74 ? -4.332 -1.997 12.911 1.00 96.56 74 GLN A N 1
ATOM 599 C CA . GLN A 1 74 ? -5.696 -2.478 13.065 1.00 96.56 74 GLN A CA 1
ATOM 600 C C . GLN A 1 74 ? -6.308 -2.980 11.751 1.00 96.56 74 GLN A C 1
ATOM 602 O O . GLN A 1 74 ? -7.041 -3.968 11.773 1.00 96.56 74 GLN A O 1
ATOM 607 N N . LEU A 1 75 ? -6.040 -2.317 10.617 1.00 97.81 75 LEU A N 1
ATOM 608 C CA . LEU A 1 75 ? -6.833 -2.515 9.396 1.00 97.81 75 LEU A CA 1
ATOM 609 C C . LEU A 1 75 ? -6.065 -3.102 8.207 1.00 97.81 75 LEU A C 1
ATOM 611 O O . LEU A 1 75 ? -6.700 -3.697 7.338 1.00 97.81 75 LEU A O 1
ATOM 615 N N . LEU A 1 76 ? -4.737 -2.953 8.130 1.00 97.81 76 LEU A N 1
ATOM 616 C CA . LEU A 1 76 ? -3.962 -3.379 6.953 1.00 97.81 76 LEU A CA 1
ATOM 617 C C . LEU A 1 76 ? -3.053 -4.577 7.239 1.00 97.81 76 LEU A C 1
ATOM 619 O O . LEU A 1 76 ? -3.048 -5.545 6.482 1.00 97.81 76 LEU A O 1
ATOM 623 N N . ILE A 1 77 ? -2.286 -4.537 8.329 1.00 97.50 77 ILE A N 1
ATOM 624 C CA . ILE A 1 77 ? -1.298 -5.571 8.667 1.00 97.50 77 ILE A CA 1
ATOM 625 C C . ILE A 1 77 ? -1.924 -6.974 8.788 1.00 97.50 77 ILE A C 1
ATOM 627 O O . ILE A 1 77 ? -1.323 -7.921 8.272 1.00 97.50 77 ILE A O 1
ATOM 631 N N . PRO A 1 78 ? -3.115 -7.162 9.399 1.00 97.19 78 PRO A N 1
ATOM 632 C CA . PRO A 1 78 ? -3.719 -8.489 9.509 1.00 97.19 78 PRO A CA 1
ATOM 633 C C . PRO A 1 78 ? -3.990 -9.167 8.161 1.00 97.19 78 PRO A C 1
ATOM 635 O O . PRO A 1 78 ? -3.862 -10.386 8.066 1.00 97.19 78 PRO A O 1
ATOM 638 N N . THR A 1 79 ? -4.358 -8.412 7.122 1.00 97.56 79 THR A N 1
ATOM 639 C CA . THR A 1 79 ? -4.586 -8.950 5.770 1.00 97.56 79 THR A CA 1
ATOM 640 C C . THR A 1 79 ? -3.301 -8.993 4.949 1.00 97.56 79 THR A C 1
ATOM 642 O O . THR A 1 79 ? -3.116 -9.941 4.192 1.00 97.56 79 THR A O 1
ATOM 645 N N . LEU A 1 80 ? -2.374 -8.043 5.133 1.00 97.94 80 LEU A N 1
ATOM 646 C CA . LEU A 1 80 ? -1.052 -8.080 4.491 1.00 97.94 80 LEU A CA 1
ATOM 647 C C . LEU A 1 80 ? -0.284 -9.343 4.879 1.00 97.94 80 LEU A C 1
ATOM 649 O O . LEU A 1 80 ? 0.198 -10.050 4.007 1.00 97.94 80 LEU A O 1
ATOM 653 N N . LYS A 1 81 ? -0.256 -9.714 6.162 1.00 98.19 81 LYS A N 1
ATOM 654 C CA . LYS A 1 81 ? 0.414 -10.946 6.615 1.00 98.19 81 LYS A CA 1
ATOM 655 C C . LYS A 1 81 ? -0.123 -12.226 5.965 1.00 98.19 81 LYS A C 1
ATOM 657 O O . LYS A 1 81 ? 0.591 -13.217 5.923 1.00 98.19 81 LYS A O 1
ATOM 662 N N . GLN A 1 82 ? -1.361 -12.222 5.470 1.00 98.31 82 GLN A N 1
ATOM 663 C CA . GLN A 1 82 ? -1.993 -13.408 4.883 1.00 98.31 82 GLN A CA 1
ATOM 664 C C . GLN A 1 82 ? -1.585 -13.677 3.433 1.00 98.31 82 GLN A C 1
ATOM 666 O O . GLN A 1 82 ? -1.790 -14.794 2.962 1.00 98.31 82 GLN A O 1
ATOM 671 N N . ILE A 1 83 ? -1.042 -12.686 2.716 1.00 98.31 83 ILE A N 1
ATOM 672 C CA . ILE A 1 83 ? -0.545 -12.914 1.350 1.00 98.31 83 ILE A CA 1
ATOM 673 C C . ILE A 1 83 ? 0.876 -13.479 1.325 1.00 98.31 83 ILE A C 1
ATOM 675 O O . ILE A 1 83 ? 1.288 -13.998 0.294 1.00 98.31 83 ILE A O 1
ATOM 679 N N . PHE A 1 84 ? 1.595 -13.423 2.449 1.00 98.19 84 PHE A N 1
ATOM 680 C CA . PHE A 1 84 ? 2.936 -13.985 2.567 1.00 98.19 84 PHE A CA 1
ATOM 681 C C . PHE A 1 84 ? 2.879 -15.516 2.737 1.00 98.19 84 PHE A C 1
ATOM 683 O O . PHE A 1 84 ? 1.939 -16.032 3.353 1.00 98.19 84 PHE A O 1
ATOM 690 N N . PRO A 1 85 ? 3.862 -16.261 2.198 1.00 98.31 85 PRO A N 1
ATOM 691 C CA . PRO A 1 85 ? 5.072 -15.773 1.533 1.00 98.31 85 PRO A CA 1
ATOM 692 C C . PRO A 1 85 ? 4.803 -15.192 0.135 1.00 98.31 85 PRO A C 1
ATOM 694 O O . PRO A 1 85 ? 3.972 -15.712 -0.610 1.00 98.31 85 PRO A O 1
ATOM 697 N N . VAL A 1 86 ? 5.544 -14.143 -0.231 1.00 98.25 86 VAL A N 1
ATOM 698 C CA . VAL A 1 86 ? 5.510 -13.525 -1.570 1.00 98.25 86 VAL A CA 1
ATOM 699 C C . VAL A 1 86 ? 6.880 -13.607 -2.231 1.00 98.25 86 VAL A C 1
ATOM 701 O O . VAL A 1 86 ? 7.908 -13.710 -1.562 1.00 98.25 86 VAL A O 1
ATOM 704 N N . LYS A 1 87 ? 6.912 -13.561 -3.562 1.00 97.69 87 LYS A N 1
ATOM 705 C CA . LYS A 1 87 ? 8.165 -13.514 -4.317 1.00 97.69 87 LYS A CA 1
ATOM 706 C C . LYS A 1 87 ? 8.483 -12.065 -4.665 1.00 97.69 87 LYS A C 1
ATOM 708 O O . LYS A 1 87 ? 7.682 -11.421 -5.336 1.00 97.69 87 LYS A O 1
ATOM 713 N N . ASP A 1 88 ? 9.652 -11.583 -4.257 1.00 95.06 88 ASP A N 1
ATOM 714 C CA . ASP A 1 88 ? 10.160 -10.278 -4.666 1.00 95.06 88 ASP A CA 1
ATOM 715 C C . ASP A 1 88 ? 10.243 -10.231 -6.208 1.00 95.06 88 ASP A C 1
ATOM 717 O O . ASP A 1 88 ? 10.950 -11.035 -6.829 1.00 95.06 88 ASP A O 1
ATOM 721 N N . PRO A 1 89 ? 9.500 -9.324 -6.860 1.00 93.50 89 PRO A N 1
ATOM 722 C CA . PRO A 1 89 ? 9.449 -9.245 -8.314 1.00 93.50 89 PRO A CA 1
ATOM 723 C C . PRO A 1 89 ? 10.741 -8.708 -8.954 1.00 93.50 89 PRO A C 1
ATOM 725 O O . PRO A 1 89 ? 10.886 -8.816 -10.172 1.00 93.50 89 PRO A O 1
ATOM 728 N N . THR A 1 90 ? 11.666 -8.136 -8.179 1.00 91.31 90 THR A N 1
ATOM 729 C CA . THR A 1 90 ? 12.899 -7.498 -8.671 1.00 91.31 90 THR A CA 1
ATOM 730 C C . THR A 1 90 ? 14.087 -8.455 -8.726 1.00 91.31 90 THR A C 1
ATOM 732 O O . THR A 1 90 ? 14.853 -8.434 -9.690 1.00 91.31 90 THR A O 1
ATOM 735 N N . ASN A 1 91 ? 14.217 -9.342 -7.738 1.00 92.19 91 ASN A N 1
ATOM 736 C CA . ASN A 1 91 ? 15.341 -10.279 -7.612 1.00 92.19 91 ASN A CA 1
ATOM 737 C C . ASN A 1 91 ? 14.896 -11.756 -7.559 1.00 92.19 91 ASN A C 1
ATOM 739 O O . ASN A 1 91 ? 15.704 -12.660 -7.778 1.00 92.19 91 ASN A O 1
ATOM 743 N N . GLY A 1 92 ? 13.603 -12.018 -7.348 1.00 93.69 92 GLY A N 1
ATOM 744 C CA . GLY A 1 92 ? 13.025 -13.354 -7.282 1.00 93.69 92 GLY A CA 1
ATOM 745 C C . GLY A 1 92 ? 13.202 -14.085 -5.950 1.00 93.69 92 GLY A C 1
ATOM 746 O O . GLY A 1 92 ? 12.828 -15.260 -5.884 1.00 93.69 92 GLY A O 1
ATOM 747 N N . GLU A 1 93 ? 13.754 -13.440 -4.923 1.00 95.50 93 GLU A N 1
ATOM 748 C CA . GLU A 1 93 ? 13.843 -13.984 -3.569 1.00 95.50 93 GLU A CA 1
ATOM 749 C C . GLU A 1 93 ? 12.453 -14.114 -2.936 1.00 95.50 93 GLU A C 1
ATOM 751 O O . GLU A 1 93 ? 11.504 -13.419 -3.300 1.00 95.50 93 GLU A O 1
ATOM 756 N N . VAL A 1 94 ? 12.304 -15.061 -2.011 1.00 97.94 94 VAL A N 1
ATOM 757 C CA . VAL A 1 94 ? 11.047 -15.258 -1.282 1.00 97.94 94 VAL A CA 1
ATOM 758 C C . VAL A 1 94 ? 11.108 -14.454 0.009 1.00 97.94 94 VAL A C 1
ATOM 760 O O . VAL A 1 94 ? 12.016 -14.637 0.815 1.00 97.94 94 VAL A O 1
ATOM 763 N N . GLN A 1 95 ? 10.119 -13.589 0.205 1.00 97.69 95 GLN A N 1
ATOM 764 C CA . GLN A 1 95 ? 9.856 -12.919 1.471 1.00 97.69 95 GLN A CA 1
ATOM 765 C C . GLN A 1 95 ? 8.867 -13.794 2.246 1.00 97.69 95 GLN A C 1
ATOM 767 O O . GLN A 1 95 ? 7.705 -13.921 1.857 1.00 97.69 95 GLN A O 1
ATOM 772 N N . GLU A 1 96 ? 9.347 -14.455 3.301 1.00 97.75 96 GLU A N 1
ATOM 773 C CA . GLU A 1 96 ? 8.570 -15.456 4.049 1.00 97.75 96 GLU A CA 1
ATOM 774 C C . GLU A 1 96 ? 7.446 -14.834 4.888 1.00 97.75 96 GLU A C 1
ATOM 776 O O . GLU A 1 96 ? 6.380 -15.425 5.054 1.00 97.75 96 GLU A O 1
ATOM 781 N N . GLU A 1 97 ? 7.669 -13.624 5.395 1.00 97.56 97 GLU A N 1
ATOM 782 C CA . GLU A 1 97 ? 6.730 -12.894 6.237 1.00 97.56 97 GLU A CA 1
ATOM 783 C C . GLU A 1 97 ? 6.748 -11.398 5.925 1.00 97.56 97 GLU A C 1
ATOM 785 O O . GLU A 1 97 ? 7.714 -10.883 5.367 1.00 97.56 97 GLU A O 1
ATOM 790 N N . PHE A 1 98 ? 5.659 -10.713 6.283 1.00 97.25 98 PHE A N 1
ATOM 791 C CA . PHE A 1 98 ? 5.582 -9.260 6.171 1.00 97.25 98 PHE A CA 1
ATOM 792 C C . PHE A 1 98 ? 6.506 -8.623 7.212 1.00 97.25 98 PHE A C 1
ATOM 794 O O . PHE A 1 98 ? 6.237 -8.723 8.417 1.00 97.25 98 PHE A O 1
ATOM 801 N N . ASP A 1 99 ? 7.568 -7.972 6.748 1.00 94.69 99 ASP A N 1
ATOM 802 C CA . ASP A 1 99 ? 8.605 -7.395 7.596 1.00 94.69 99 ASP A CA 1
ATOM 803 C C . ASP A 1 99 ? 8.293 -5.927 7.910 1.00 94.69 99 ASP A C 1
ATOM 805 O O . ASP A 1 99 ? 7.934 -5.141 7.042 1.00 94.69 99 ASP A O 1
ATOM 809 N N . LEU A 1 100 ? 8.394 -5.537 9.176 1.00 92.44 100 LEU A N 1
ATOM 810 C CA . LEU A 1 100 ? 8.117 -4.166 9.613 1.00 92.44 100 LEU A CA 1
ATOM 811 C C . LEU A 1 100 ? 9.363 -3.278 9.664 1.00 92.44 100 LEU A C 1
ATOM 813 O O . LEU A 1 100 ? 9.230 -2.063 9.811 1.00 92.44 100 LEU A O 1
ATOM 817 N N . CYS A 1 101 ? 10.543 -3.886 9.585 1.00 91.88 101 CYS A N 1
ATOM 818 C CA . CYS A 1 101 ? 11.852 -3.254 9.691 1.00 91.88 101 CYS A CA 1
ATOM 819 C C . CYS A 1 101 ? 12.561 -3.148 8.333 1.00 91.88 101 CYS A C 1
ATOM 821 O O . CYS A 1 101 ? 13.607 -2.506 8.249 1.00 91.88 101 CYS A O 1
ATOM 823 N N . PHE A 1 102 ? 12.020 -3.792 7.296 1.00 92.75 102 PHE A N 1
ATOM 824 C CA . PHE A 1 102 ? 12.571 -3.808 5.946 1.00 92.75 102 PHE A CA 1
ATOM 825 C C . PHE A 1 102 ? 11.488 -3.572 4.892 1.00 92.75 102 PHE A C 1
ATOM 827 O O . PHE A 1 102 ? 10.293 -3.751 5.134 1.00 92.75 102 PHE A O 1
ATOM 834 N N . ASP A 1 103 ? 11.935 -3.165 3.709 1.00 95.38 103 ASP A N 1
ATOM 835 C CA . ASP A 1 103 ? 11.076 -2.895 2.564 1.00 95.38 103 ASP A CA 1
ATOM 836 C C . ASP A 1 103 ? 10.429 -4.195 2.078 1.00 95.38 103 ASP A C 1
ATOM 838 O O . ASP A 1 103 ? 11.117 -5.186 1.822 1.00 95.38 103 ASP A O 1
ATOM 842 N N . ASN A 1 104 ? 9.107 -4.183 1.900 1.00 97.69 104 ASN A N 1
ATOM 843 C CA . ASN A 1 104 ? 8.391 -5.319 1.328 1.00 97.69 104 ASN A CA 1
ATOM 844 C C . ASN A 1 104 ? 8.114 -5.055 -0.149 1.00 97.69 104 ASN A C 1
ATOM 846 O O . ASN A 1 104 ? 7.379 -4.125 -0.498 1.00 97.69 104 ASN A O 1
ATOM 850 N N . TRP A 1 105 ? 8.659 -5.900 -1.018 1.00 97.44 105 TRP A N 1
ATOM 851 C CA . TRP A 1 105 ? 8.511 -5.785 -2.467 1.00 97.44 105 TRP A CA 1
ATOM 852 C C . TRP A 1 105 ? 7.383 -6.692 -2.936 1.00 97.44 105 TRP A C 1
ATOM 854 O O . TRP A 1 105 ? 7.557 -7.904 -3.047 1.00 97.44 105 TRP A O 1
ATOM 864 N N . ILE A 1 106 ? 6.207 -6.118 -3.189 1.00 98.31 106 ILE A N 1
ATOM 865 C CA . ILE A 1 106 ? 4.992 -6.896 -3.454 1.00 98.31 106 ILE A CA 1
ATOM 866 C C . ILE A 1 106 ? 4.580 -6.724 -4.917 1.00 98.31 106 ILE A C 1
ATOM 868 O O . ILE A 1 106 ? 4.365 -5.606 -5.404 1.00 98.31 106 ILE A O 1
ATOM 872 N N . GLY A 1 107 ? 4.471 -7.852 -5.620 1.00 98.06 107 GLY A N 1
ATOM 873 C CA . GLY A 1 107 ? 4.037 -7.914 -7.011 1.00 98.06 107 GLY A CA 1
ATOM 874 C C . GLY A 1 107 ? 2.527 -7.728 -7.174 1.00 98.06 107 GLY A C 1
ATOM 875 O O . GLY A 1 107 ? 1.738 -7.923 -6.251 1.00 98.06 107 GLY A O 1
ATOM 876 N N . LYS A 1 108 ? 2.104 -7.359 -8.384 1.00 98.00 108 LYS A N 1
ATOM 877 C CA . LYS A 1 108 ? 0.699 -7.084 -8.717 1.00 98.00 108 LYS A CA 1
ATOM 878 C C . LYS A 1 108 ? -0.245 -8.240 -8.399 1.00 98.00 108 LYS A C 1
ATOM 880 O O . LYS A 1 108 ? -1.321 -7.991 -7.872 1.00 98.00 108 LYS A O 1
ATOM 885 N N . GLU A 1 109 ? 0.151 -9.475 -8.690 1.00 98.19 109 GLU A N 1
ATOM 886 C CA . GLU A 1 109 ? -0.686 -10.649 -8.411 1.00 98.19 109 GLU A CA 1
ATOM 887 C C . GLU A 1 109 ? -0.943 -10.810 -6.904 1.00 98.19 109 GLU A C 1
ATOM 889 O O . GLU A 1 109 ? -2.069 -11.082 -6.489 1.00 98.19 109 GLU A O 1
ATOM 894 N N . ASP A 1 110 ? 0.063 -10.564 -6.062 1.00 98.69 110 ASP A N 1
ATOM 895 C CA . ASP A 1 110 ? -0.088 -10.622 -4.605 1.00 98.69 110 ASP A CA 1
ATOM 896 C C . ASP A 1 110 ? -0.919 -9.450 -4.066 1.00 98.69 110 ASP A C 1
ATOM 898 O O . ASP A 1 110 ? -1.745 -9.635 -3.168 1.00 98.69 110 ASP A O 1
ATOM 902 N N . TRP A 1 111 ? -0.808 -8.263 -4.670 1.00 98.56 111 TRP A N 1
ATOM 903 C CA . TRP A 1 111 ? -1.719 -7.154 -4.379 1.00 98.56 111 TRP A CA 1
ATOM 904 C C . TRP A 1 111 ? -3.166 -7.458 -4.751 1.00 98.56 111 TRP A C 1
ATOM 906 O O . TRP A 1 111 ? -4.069 -7.143 -3.981 1.00 98.56 111 TRP A O 1
ATOM 916 N N . GLU A 1 112 ? -3.410 -8.083 -5.901 1.00 98.56 112 GLU A N 1
ATOM 917 C CA . GLU A 1 112 ? -4.749 -8.511 -6.314 1.00 98.56 112 GLU A CA 1
ATOM 918 C C . GLU A 1 112 ? -5.329 -9.526 -5.316 1.00 98.56 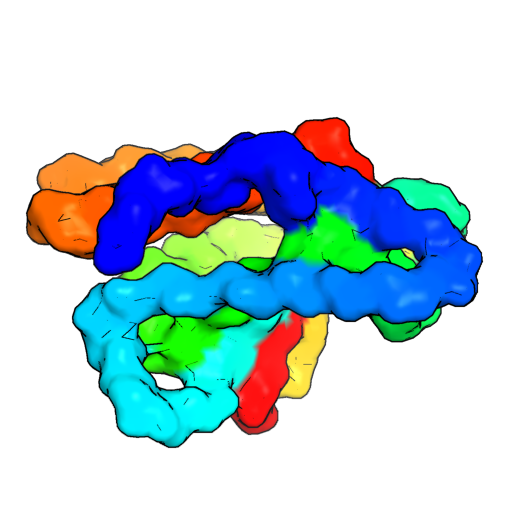112 GLU A C 1
ATOM 920 O O . GLU A 1 112 ? -6.503 -9.433 -4.951 1.00 98.56 112 GLU A O 1
ATOM 925 N N . ARG A 1 113 ? -4.502 -10.434 -4.779 1.00 98.50 113 ARG A N 1
ATOM 926 C CA . ARG A 1 113 ? -4.901 -11.341 -3.688 1.00 98.50 113 ARG A CA 1
ATOM 927 C C . ARG A 1 113 ? -5.225 -10.579 -2.404 1.00 98.50 113 ARG A C 1
ATOM 929 O O . ARG A 1 113 ? -6.252 -10.857 -1.787 1.00 98.50 113 ARG A O 1
ATOM 936 N N . TRP A 1 114 ? -4.407 -9.598 -2.022 1.00 98.56 114 TRP A N 1
ATOM 937 C CA . TRP A 1 114 ? -4.669 -8.756 -0.853 1.00 98.56 114 TRP A CA 1
ATOM 938 C C . TRP A 1 114 ? -5.966 -7.947 -1.000 1.00 98.56 114 TRP A C 1
ATOM 940 O O . TRP A 1 114 ? -6.775 -7.918 -0.075 1.00 98.56 114 TRP A O 1
ATOM 950 N N . ILE A 1 115 ? -6.221 -7.365 -2.178 1.00 98.62 115 ILE A N 1
ATOM 951 C CA . ILE A 1 115 ? -7.464 -6.646 -2.494 1.00 98.62 115 ILE A CA 1
ATOM 952 C C . ILE A 1 115 ? -8.678 -7.551 -2.267 1.00 98.62 115 ILE A C 1
ATOM 954 O O . ILE A 1 115 ? -9.650 -7.123 -1.645 1.00 98.62 115 ILE A O 1
ATOM 958 N N . LEU A 1 116 ? -8.632 -8.802 -2.738 1.00 98.38 116 LEU A N 1
ATOM 959 C CA . LEU A 1 116 ? -9.718 -9.760 -2.523 1.00 98.38 116 LEU A CA 1
ATOM 960 C C . LEU A 1 116 ? -9.933 -10.050 -1.033 1.00 98.38 116 LEU A C 1
ATOM 962 O O . LEU A 1 116 ? -11.075 -10.008 -0.583 1.00 98.38 116 LEU A O 1
ATOM 966 N N . LEU A 1 117 ? -8.862 -10.267 -0.262 1.00 98.19 117 LEU A N 1
ATOM 967 C CA . LEU A 1 117 ? -8.948 -10.492 1.188 1.00 98.19 117 LEU A CA 1
ATOM 968 C C . LEU A 1 117 ? -9.576 -9.303 1.924 1.00 98.19 117 LEU A C 1
ATOM 970 O O . LEU A 1 117 ? -10.434 -9.489 2.786 1.00 98.19 117 LEU A O 1
ATOM 974 N N . VAL A 1 118 ? -9.179 -8.078 1.573 1.00 97.75 118 VAL A N 1
ATOM 975 C CA . VAL A 1 118 ? -9.763 -6.866 2.157 1.00 97.75 118 VAL A CA 1
ATOM 976 C C . VAL A 1 118 ? -11.234 -6.750 1.770 1.00 97.75 118 VAL A C 1
ATOM 978 O O . VAL A 1 118 ? -12.073 -6.504 2.629 1.00 97.75 118 VAL A O 1
ATOM 981 N N . ARG A 1 119 ? -11.587 -6.964 0.497 1.00 97.50 119 ARG A N 1
ATOM 982 C CA . ARG A 1 119 ? -12.984 -6.904 0.037 1.00 97.50 119 ARG A CA 1
ATOM 983 C C . ARG A 1 119 ? -13.881 -7.906 0.765 1.00 97.50 119 ARG A C 1
ATOM 985 O O . ARG A 1 119 ? -15.013 -7.552 1.091 1.00 97.50 119 ARG A O 1
ATOM 992 N N . ASP A 1 120 ? -13.374 -9.100 1.054 1.00 96.69 120 ASP A N 1
ATOM 993 C CA . ASP A 1 120 ? -14.110 -10.147 1.769 1.00 96.69 120 ASP A CA 1
ATOM 994 C C . ASP A 1 120 ? -14.349 -9.792 3.249 1.00 96.69 120 ASP A C 1
ATOM 996 O O . ASP A 1 120 ? -15.369 -10.173 3.823 1.00 96.69 120 ASP A O 1
ATOM 1000 N N . CYS A 1 121 ? -13.459 -9.002 3.869 1.00 94.19 121 CYS A N 1
ATOM 1001 C CA . CYS A 1 121 ? -13.625 -8.570 5.258 1.00 94.19 121 CYS A CA 1
ATOM 1002 C C . CYS A 1 121 ? -14.508 -7.320 5.422 1.00 94.19 121 CYS A C 1
ATOM 1004 O O . CYS A 1 121 ? -15.105 -7.154 6.490 1.00 94.19 121 CYS A O 1
ATOM 1006 N N . LEU A 1 122 ? -14.673 -6.485 4.383 1.00 94.75 122 LEU A N 1
ATOM 1007 C CA . LEU A 1 122 ? -15.460 -5.238 4.442 1.00 94.75 122 LEU A CA 1
ATOM 1008 C C . LEU A 1 122 ? -16.855 -5.377 5.086 1.00 94.75 122 LEU A C 1
ATOM 1010 O O . LEU A 1 122 ? -17.208 -4.481 5.854 1.00 94.75 122 LEU A O 1
ATOM 1014 N N . PRO A 1 123 ? -17.659 -6.435 4.828 1.00 95.06 123 PRO A N 1
ATOM 1015 C CA . PRO A 1 123 ? -18.993 -6.568 5.422 1.00 95.06 123 PRO A CA 1
ATOM 1016 C C . PRO A 1 123 ? -18.992 -6.803 6.938 1.00 95.06 123 PRO A C 1
ATOM 1018 O O . PRO A 1 123 ? -20.026 -6.631 7.580 1.00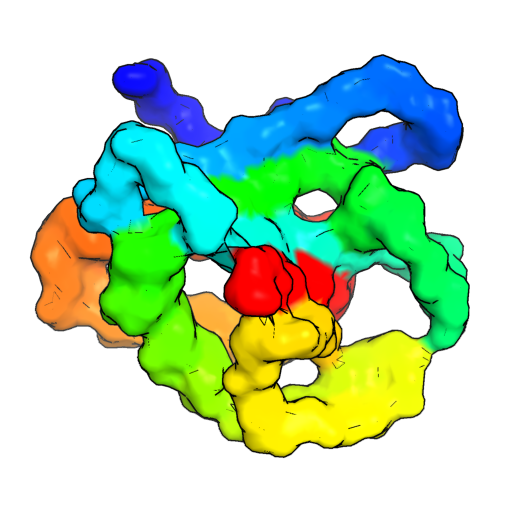 95.06 123 PRO A O 1
ATOM 1021 N N . SER A 1 124 ? -17.863 -7.240 7.504 1.00 94.88 124 SER A N 1
ATOM 1022 C CA . SER A 1 124 ? -17.715 -7.508 8.941 1.00 94.88 124 SER A CA 1
ATOM 1023 C C . SER A 1 124 ? -17.254 -6.292 9.749 1.00 94.88 124 SER A C 1
ATOM 1025 O O . SER A 1 124 ? -17.283 -6.328 10.979 1.00 94.88 124 SER A O 1
ATOM 1027 N N . LEU A 1 125 ? -16.838 -5.224 9.066 1.00 96.25 125 LEU A N 1
ATOM 1028 C CA . LEU A 1 125 ? -16.282 -4.019 9.669 1.00 96.25 125 LEU A CA 1
ATOM 1029 C C . LEU A 1 125 ? -17.359 -2.964 9.937 1.00 96.25 125 LEU A C 1
ATOM 1031 O O . LEU A 1 125 ? -18.472 -3.014 9.407 1.00 96.25 125 LEU A O 1
ATOM 1035 N N . SER A 1 12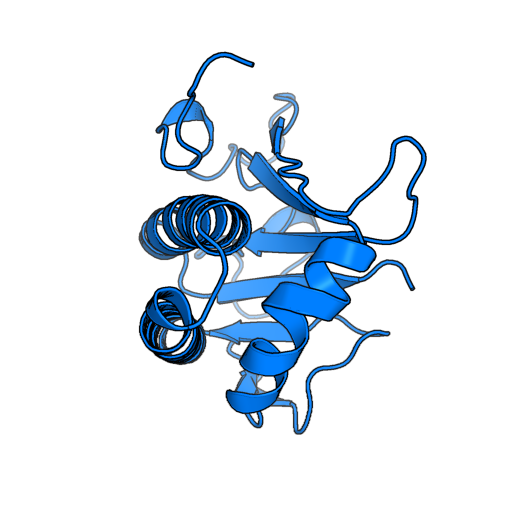6 ? -17.025 -1.976 10.767 1.00 97.62 126 SER A N 1
ATOM 1036 C CA . SER A 1 126 ? -17.874 -0.796 10.914 1.00 97.62 126 SER A CA 1
ATOM 1037 C C . SER A 1 126 ? -17.898 0.026 9.624 1.00 97.62 126 SER A C 1
ATOM 1039 O O . SER A 1 126 ? -16.925 0.064 8.879 1.00 97.62 126 SER A O 1
ATOM 1041 N N . GLU A 1 127 ? -18.979 0.779 9.399 1.00 97.00 127 GLU A N 1
ATOM 1042 C CA . GLU A 1 127 ? -19.129 1.643 8.216 1.00 97.00 127 GLU A CA 1
ATOM 1043 C C . GLU A 1 127 ? -17.911 2.556 7.979 1.00 97.00 127 GLU A C 1
ATOM 1045 O O . GLU A 1 127 ? -17.488 2.760 6.843 1.00 97.00 127 GLU A O 1
ATOM 1050 N N . LYS A 1 128 ? -17.307 3.070 9.058 1.00 97.31 128 LYS A N 1
ATOM 1051 C CA . LYS A 1 128 ? -16.128 3.942 8.986 1.00 97.31 128 LYS A CA 1
ATOM 1052 C C . LYS A 1 128 ? -14.861 3.195 8.575 1.00 97.31 128 LYS A C 1
ATOM 1054 O O . LYS A 1 128 ? -14.098 3.721 7.772 1.00 97.31 128 LYS A O 1
ATOM 1059 N N . GLU A 1 129 ? -14.637 2.002 9.119 1.00 97.81 129 GLU A N 1
ATOM 1060 C CA . GLU A 1 129 ? -13.507 1.146 8.739 1.00 97.81 129 GLU A CA 1
ATOM 1061 C C . GLU A 1 129 ? -13.650 0.687 7.287 1.00 97.81 129 GLU A C 1
ATOM 1063 O O . GLU A 1 129 ? -12.693 0.781 6.520 1.00 97.81 129 GLU A O 1
ATOM 1068 N N . SER A 1 130 ? -14.857 0.279 6.877 1.00 97.19 130 SER A N 1
ATOM 1069 C CA . SER A 1 130 ? -15.137 -0.107 5.494 1.00 97.19 130 SER A CA 1
ATOM 1070 C C . SER A 1 130 ? -14.906 1.059 4.533 1.00 97.19 130 SER A C 1
ATOM 1072 O O . SER A 1 130 ? -14.264 0.872 3.504 1.00 97.19 130 SER A O 1
ATOM 1074 N N . ALA A 1 131 ? -15.371 2.270 4.864 1.00 96.00 131 ALA A N 1
ATOM 1075 C CA . ALA A 1 131 ? -15.143 3.463 4.045 1.00 96.00 131 ALA A CA 1
ATOM 1076 C C . ALA A 1 131 ? -13.654 3.842 3.962 1.00 96.00 131 ALA A C 1
ATOM 1078 O O . ALA A 1 131 ? -13.160 4.190 2.888 1.00 96.00 131 ALA A O 1
ATOM 1079 N N . PHE A 1 132 ? -12.925 3.741 5.077 1.00 97.12 132 PHE A N 1
ATOM 1080 C CA . PHE A 1 132 ? -11.482 3.963 5.109 1.00 97.12 132 PHE A CA 1
ATOM 1081 C C . PHE A 1 132 ? -10.749 2.976 4.191 1.00 97.12 132 PHE A C 1
ATOM 1083 O O . PHE A 1 132 ? -10.035 3.403 3.281 1.00 97.12 132 PHE A O 1
ATOM 1090 N N . LEU A 1 133 ? -10.973 1.670 4.364 1.00 97.69 133 LEU A N 1
ATOM 1091 C CA . LEU A 1 133 ? -10.338 0.642 3.538 1.00 97.69 133 LEU A CA 1
ATOM 1092 C C . LEU A 1 133 ? -10.743 0.755 2.072 1.00 97.69 133 LEU A C 1
ATOM 1094 O O . LEU A 1 133 ? -9.902 0.566 1.202 1.00 97.69 133 LEU A O 1
ATOM 1098 N N . PHE A 1 134 ? -11.989 1.127 1.779 1.00 96.19 134 PHE A N 1
ATOM 1099 C CA . PHE A 1 134 ? -12.425 1.372 0.409 1.00 96.19 134 PHE A CA 1
ATOM 1100 C C . PHE A 1 134 ? -11.599 2.477 -0.262 1.00 96.19 134 PHE A C 1
ATOM 1102 O O . PHE A 1 134 ? -11.133 2.282 -1.378 1.00 96.19 134 PHE A O 1
ATOM 1109 N N . SER A 1 135 ? -11.330 3.590 0.430 1.00 95.88 135 SER A N 1
ATOM 1110 C CA . SER A 1 135 ? -10.473 4.654 -0.117 1.00 95.88 135 SER A CA 1
ATOM 1111 C C . SER A 1 135 ? -9.031 4.189 -0.368 1.00 95.88 135 SER A C 1
ATOM 1113 O O . SER A 1 135 ? -8.427 4.547 -1.379 1.00 95.88 135 SER A O 1
ATOM 1115 N N . VAL A 1 136 ? -8.487 3.346 0.517 1.00 97.50 136 VAL A N 1
ATOM 1116 C CA . VAL A 1 136 ? -7.159 2.736 0.349 1.00 97.50 136 VAL A CA 1
ATOM 1117 C C . VAL A 1 136 ? -7.142 1.801 -0.863 1.00 97.50 136 VAL A C 1
ATOM 1119 O O . VAL A 1 136 ? -6.220 1.871 -1.675 1.00 97.50 136 VAL A O 1
ATOM 1122 N N . LEU A 1 137 ? -8.177 0.968 -1.019 1.00 97.62 137 LEU A N 1
ATOM 1123 C CA . LEU A 1 137 ? -8.335 0.076 -2.167 1.00 97.62 137 LEU A CA 1
ATOM 1124 C C . LEU A 1 137 ? -8.422 0.853 -3.480 1.00 97.62 137 LEU A C 1
ATOM 1126 O O . LEU A 1 137 ? -7.718 0.502 -4.419 1.00 97.62 137 LEU A O 1
ATOM 1130 N N . GLU A 1 138 ? -9.213 1.928 -3.534 1.00 96.38 138 GLU A N 1
ATOM 1131 C CA . GLU A 1 138 ? -9.321 2.787 -4.720 1.00 96.38 138 GLU A CA 1
ATOM 1132 C C . GLU A 1 138 ? -7.950 3.305 -5.177 1.00 96.38 138 GLU A C 1
ATOM 1134 O O . GLU A 1 138 ? -7.632 3.281 -6.371 1.00 96.38 138 GLU A O 1
ATOM 1139 N N . TRP A 1 139 ? -7.119 3.746 -4.229 1.00 98.00 139 TRP A N 1
ATOM 1140 C CA . TRP A 1 139 ? -5.775 4.221 -4.539 1.00 98.00 139 TRP A CA 1
ATOM 1141 C C . TRP A 1 139 ? -4.870 3.092 -5.043 1.00 98.00 139 TRP A C 1
ATOM 1143 O O . TRP A 1 139 ? -4.226 3.251 -6.081 1.00 98.00 139 TRP A O 1
ATOM 1153 N N . ILE A 1 140 ? -4.845 1.952 -4.340 1.00 98.12 140 ILE A N 1
ATOM 1154 C CA . ILE A 1 140 ? -4.015 0.786 -4.684 1.00 98.12 140 ILE A CA 1
ATOM 1155 C C . ILE A 1 140 ? -4.400 0.242 -6.063 1.00 98.12 140 ILE A C 1
ATOM 1157 O O . ILE A 1 140 ? -3.537 0.084 -6.923 1.00 98.12 140 ILE A O 1
ATOM 1161 N N . GLU A 1 141 ? -5.689 0.018 -6.318 1.00 98.06 141 GLU A N 1
ATOM 1162 C CA . GLU A 1 141 ? -6.188 -0.473 -7.607 1.00 98.06 141 GLU A CA 1
ATOM 1163 C C . GLU A 1 141 ? -5.814 0.473 -8.747 1.00 98.06 141 GLU A C 1
ATOM 1165 O O . GLU A 1 141 ? -5.359 0.029 -9.804 1.00 98.06 141 GLU A O 1
ATOM 1170 N N . THR A 1 142 ? -5.933 1.784 -8.525 1.00 97.75 142 THR A N 1
ATOM 1171 C CA . THR A 1 142 ? -5.556 2.773 -9.536 1.00 97.75 142 THR A CA 1
ATOM 1172 C C . THR A 1 142 ? -4.042 2.794 -9.750 1.00 97.75 142 THR A C 1
ATOM 1174 O O . THR A 1 142 ? -3.591 2.819 -10.898 1.00 97.75 142 THR A O 1
ATOM 1177 N N . ALA A 1 143 ? -3.233 2.710 -8.691 1.00 97.69 143 ALA A N 1
ATOM 1178 C CA . ALA A 1 143 ? -1.776 2.632 -8.790 1.00 97.69 143 ALA A CA 1
ATOM 1179 C C . ALA A 1 143 ? -1.305 1.400 -9.584 1.00 97.69 143 ALA A C 1
ATOM 1181 O O . ALA A 1 143 ? -0.437 1.527 -10.451 1.00 97.69 143 ALA A O 1
ATOM 1182 N N . LEU A 1 144 ? -1.949 0.244 -9.398 1.00 97.88 144 LEU A N 1
ATOM 1183 C CA . LEU A 1 144 ? -1.672 -1.013 -10.116 1.00 97.88 144 LEU A CA 1
ATOM 1184 C C . LEU A 1 144 ? -2.031 -0.990 -11.615 1.00 97.88 144 LEU A C 1
ATOM 1186 O O . LEU A 1 144 ? -1.743 -1.945 -12.347 1.00 97.88 144 LEU A O 1
ATOM 1190 N N . THR A 1 145 ? -2.652 0.087 -12.106 1.00 97.25 145 THR A N 1
ATOM 1191 C CA . THR A 1 145 ? -2.781 0.334 -13.554 1.00 97.25 145 THR A CA 1
ATOM 1192 C C . THR A 1 145 ? -1.510 0.932 -14.164 1.00 97.25 145 THR A C 1
ATOM 1194 O O . THR A 1 145 ? -1.306 0.824 -15.371 1.00 97.25 145 THR A O 1
ATOM 1197 N N . TYR A 1 146 ? -0.637 1.516 -13.336 1.00 97.19 146 TYR A N 1
ATOM 1198 C CA . TYR A 1 146 ? 0.622 2.148 -13.745 1.00 97.19 146 TYR A CA 1
ATOM 1199 C C . TYR A 1 146 ? 1.856 1.318 -13.397 1.00 97.19 146 TYR A C 1
ATOM 1201 O O . TYR A 1 146 ? 2.906 1.535 -13.995 1.00 97.19 146 TYR A O 1
ATOM 1209 N N . THR A 1 147 ? 1.753 0.395 -12.441 1.00 97.38 147 THR A N 1
ATOM 1210 C CA . THR A 1 147 ? 2.868 -0.448 -12.010 1.00 97.38 147 THR A CA 1
ATOM 1211 C C . THR A 1 147 ? 2.459 -1.904 -11.827 1.00 97.38 147 THR A C 1
ATOM 1213 O O . THR A 1 147 ? 1.284 -2.223 -11.643 1.00 97.38 147 THR A O 1
ATOM 1216 N N . THR A 1 148 ? 3.452 -2.788 -11.853 1.00 96.56 148 THR A N 1
ATOM 1217 C CA . THR A 1 148 ? 3.325 -4.190 -11.455 1.00 96.56 148 THR A CA 1
ATOM 1218 C C . THR A 1 148 ? 3.949 -4.485 -10.091 1.00 96.56 148 THR A C 1
ATOM 1220 O O . THR A 1 148 ? 3.886 -5.631 -9.655 1.00 96.56 148 THR A O 1
ATOM 1223 N N . VAL A 1 149 ? 4.561 -3.498 -9.430 1.00 97.44 149 VAL A N 1
ATOM 1224 C CA . VAL A 1 149 ? 5.256 -3.658 -8.145 1.00 97.44 149 VAL A CA 1
ATOM 1225 C C . VAL A 1 149 ? 5.003 -2.430 -7.275 1.00 97.44 149 VAL A C 1
ATOM 1227 O O . VAL A 1 149 ? 5.130 -1.297 -7.740 1.00 97.44 149 VAL A O 1
ATOM 1230 N N . MET A 1 150 ? 4.681 -2.638 -6.002 1.00 97.75 150 MET A N 1
ATOM 1231 C CA . MET A 1 150 ? 4.750 -1.572 -5.001 1.00 97.75 150 MET A CA 1
ATOM 1232 C C . MET A 1 150 ? 5.679 -1.990 -3.873 1.00 97.75 150 MET A C 1
ATOM 1234 O O . MET A 1 150 ? 5.603 -3.121 -3.389 1.00 97.75 150 MET A O 1
ATOM 1238 N N . VAL A 1 151 ? 6.521 -1.048 -3.467 1.00 97.62 151 VAL A N 1
ATOM 1239 C CA . VAL A 1 151 ? 7.358 -1.142 -2.277 1.00 97.62 151 VAL A CA 1
ATOM 1240 C C . VAL A 1 151 ? 6.544 -0.635 -1.095 1.00 97.62 151 VAL A C 1
ATOM 1242 O O . VAL A 1 151 ? 5.906 0.421 -1.181 1.00 97.62 151 VAL A O 1
ATOM 1245 N N . VAL A 1 152 ? 6.534 -1.398 -0.008 1.00 97.81 152 VAL A N 1
ATOM 1246 C CA . VAL A 1 152 ? 5.920 -0.994 1.256 1.00 97.81 152 VAL A CA 1
ATOM 1247 C C . VAL A 1 152 ? 7.021 -0.809 2.284 1.00 97.81 152 VAL A C 1
ATOM 1249 O O . VAL A 1 152 ? 7.665 -1.780 2.676 1.00 97.81 152 VAL A O 1
ATOM 1252 N N . GLU A 1 153 ? 7.212 0.431 2.724 1.00 95.69 153 GLU A N 1
ATOM 1253 C CA . GLU A 1 153 ? 8.193 0.779 3.753 1.00 95.69 153 GLU A CA 1
ATOM 1254 C C . GLU A 1 153 ? 7.476 1.194 5.031 1.00 95.69 153 GLU A C 1
ATOM 1256 O O . GLU A 1 153 ? 6.457 1.890 5.001 1.00 95.69 153 GLU A O 1
ATOM 1261 N N . SER A 1 154 ? 8.037 0.795 6.163 1.00 93.19 154 SER A N 1
ATOM 1262 C CA . SER A 1 154 ? 7.661 1.259 7.492 1.00 93.19 154 SER A CA 1
ATOM 1263 C C . SER A 1 154 ? 8.840 2.028 8.077 1.00 93.19 154 SER A C 1
ATOM 1265 O O . SER A 1 154 ? 9.990 1.672 7.845 1.00 93.19 154 SER A O 1
ATOM 1267 N N . ASN A 1 155 ? 8.573 3.084 8.842 1.00 92.19 155 ASN A N 1
ATOM 1268 C CA . ASN A 1 155 ? 9.620 3.864 9.510 1.00 92.19 155 ASN A CA 1
ATOM 1269 C C . ASN A 1 155 ? 9.790 3.503 11.001 1.00 92.19 155 ASN A C 1
ATOM 1271 O O . ASN A 1 155 ? 10.097 4.385 11.813 1.00 92.19 155 ASN A O 1
ATOM 1275 N N . LEU A 1 156 ? 9.527 2.235 11.340 1.00 85.00 156 LEU A N 1
ATOM 1276 C CA . LEU A 1 156 ? 9.743 1.649 12.669 1.00 85.00 156 LEU A CA 1
ATOM 1277 C C . LEU A 1 156 ? 11.228 1.541 13.044 1.00 85.00 156 LEU A C 1
ATOM 1279 O O . LEU A 1 156 ? 12.077 1.395 12.139 1.00 85.00 156 LEU A O 1
#

Radius of gyration: 14.98 Å; chains: 1; bounding box: 38×35×32 Å

pLDDT: mean 93.21, std 8.63, range [41.31, 98.69]

Secondary structure (DSSP, 8-state):
-----TT-GGG-SBPPTT--PPPEEE---SSPPTT---EEEEEEPPTTSTTS--HHHHTTBSEEEEEEHHHIIIIIHHHHHHH-SEE-TTT--EE-S--SSS-EEEEHHHHHHHHHHHHHHGGGS-HHHHHHHHHHHHHHHHHTTT-SEEEEEE--

Sequence (156 aa):
MKDETLAAPIYHGFLPPKSRERQIGLTPRLYTQSGEKIHMAFMPLRPDCGNDPQWEDWNCYRSILTIGWPDCEQLLIPTLKQIFPVKDPTNGEVQEEFDLCFDNWIGKEDWERWILLVRDCLPSLSEKESAFLFSVLEWIETALTYTTVMVVESNL